Protein AF-A0A955VLN3-F1 (afdb_monomer)

Mean predicted aligned error: 4.4 Å

Structure (mmCIF, N/CA/C/O backbone):
data_AF-A0A955VLN3-F1
#
_entry.id   AF-A0A955VLN3-F1
#
loop_
_atom_site.group_PDB
_atom_site.id
_atom_site.type_symbol
_atom_site.label_atom_id
_atom_site.label_alt_id
_atom_site.label_comp_id
_atom_site.label_asym_id
_atom_site.label_entity_id
_atom_site.label_seq_id
_atom_site.pdbx_PDB_ins_code
_atom_site.Cartn_x
_atom_site.Cartn_y
_atom_site.Cartn_z
_atom_site.occupancy
_atom_site.B_iso_or_equiv
_atom_site.auth_seq_id
_atom_site.auth_comp_id
_atom_site.auth_asym_id
_atom_site.auth_atom_id
_atom_site.pdbx_PDB_model_num
ATOM 1 N N . MET A 1 1 ? 16.325 -1.246 8.707 1.00 53.34 1 MET A N 1
ATOM 2 C CA . MET A 1 1 ? 15.076 -1.616 9.418 1.00 53.34 1 MET A CA 1
ATOM 3 C C . MET A 1 1 ? 14.247 -2.459 8.471 1.00 53.34 1 MET A C 1
ATOM 5 O O . MET A 1 1 ? 13.865 -1.933 7.431 1.00 53.34 1 MET A O 1
ATOM 9 N N . SER A 1 2 ? 14.024 -3.730 8.799 1.00 74.75 2 SER A N 1
ATOM 10 C CA . SER A 1 2 ? 13.127 -4.618 8.054 1.00 74.75 2 SER A CA 1
ATOM 11 C C . SER A 1 2 ? 11.659 -4.341 8.409 1.00 74.75 2 SER A C 1
ATOM 13 O O . SER A 1 2 ? 11.359 -3.781 9.465 1.00 74.75 2 SER A O 1
ATOM 15 N N . LEU A 1 3 ? 10.743 -4.701 7.508 1.00 86.00 3 LEU A N 1
ATOM 16 C CA . LEU A 1 3 ? 9.296 -4.636 7.739 1.00 86.00 3 LEU A CA 1
ATOM 17 C C . LEU A 1 3 ? 8.893 -5.587 8.874 1.00 86.00 3 LEU A C 1
ATOM 19 O O . LEU A 1 3 ? 9.310 -6.746 8.873 1.00 86.00 3 LEU A O 1
ATOM 23 N N . SER A 1 4 ? 8.025 -5.145 9.787 1.00 92.56 4 SER A N 1
ATOM 24 C CA . SER A 1 4 ? 7.419 -6.061 10.766 1.00 92.56 4 SER A CA 1
ATOM 25 C C . SER A 1 4 ? 6.446 -7.035 10.093 1.00 92.56 4 SER A C 1
ATOM 27 O O . SER A 1 4 ? 5.891 -6.726 9.038 1.00 92.56 4 SER A O 1
ATOM 29 N N . GLU A 1 5 ? 6.161 -8.181 10.717 1.00 93.25 5 GLU A N 1
ATOM 30 C CA . GLU A 1 5 ? 5.186 -9.156 10.191 1.00 93.25 5 GLU A CA 1
ATOM 31 C C . GLU A 1 5 ? 3.810 -8.530 9.922 1.00 93.25 5 GLU A C 1
ATOM 33 O O . GLU A 1 5 ? 3.161 -8.812 8.912 1.00 93.25 5 GLU A O 1
ATOM 38 N N . SER A 1 6 ? 3.372 -7.618 10.799 1.00 93.25 6 SER A N 1
ATOM 39 C CA . SER A 1 6 ? 2.115 -6.896 10.607 1.00 93.25 6 SER A CA 1
ATOM 40 C C . SER A 1 6 ? 2.167 -6.010 9.365 1.00 93.25 6 SER A C 1
ATOM 42 O O . SER A 1 6 ? 1.192 -5.986 8.622 1.00 93.25 6 SER A O 1
ATOM 44 N N . GLN A 1 7 ? 3.280 -5.306 9.126 1.00 95.38 7 GLN A N 1
ATOM 45 C CA . GLN A 1 7 ? 3.461 -4.447 7.949 1.00 95.38 7 GLN A CA 1
ATOM 46 C C . GLN A 1 7 ? 3.546 -5.257 6.656 1.00 95.38 7 GLN A C 1
ATOM 48 O O . GLN A 1 7 ? 2.949 -4.860 5.661 1.00 95.38 7 GLN A O 1
ATOM 53 N N . GLN A 1 8 ? 4.223 -6.406 6.679 1.00 95.88 8 GLN A N 1
ATOM 54 C CA . GLN A 1 8 ? 4.248 -7.336 5.548 1.00 95.88 8 GLN A CA 1
ATOM 55 C C . GLN A 1 8 ? 2.835 -7.843 5.232 1.00 95.88 8 GLN A C 1
ATOM 57 O O . GLN A 1 8 ? 2.406 -7.828 4.080 1.00 95.88 8 GLN A O 1
ATOM 62 N N . THR A 1 9 ? 2.075 -8.215 6.267 1.00 97.06 9 THR A N 1
ATOM 63 C CA . THR A 1 9 ? 0.701 -8.706 6.112 1.00 97.06 9 THR A CA 1
ATOM 64 C C . THR A 1 9 ? -0.222 -7.637 5.531 1.00 97.06 9 THR A C 1
ATOM 66 O O . THR A 1 9 ? -0.925 -7.917 4.561 1.00 97.06 9 THR A O 1
ATOM 69 N N . VAL A 1 10 ? -0.224 -6.414 6.081 1.00 97.69 10 VAL A N 1
ATOM 70 C CA . VAL A 1 10 ? -1.076 -5.345 5.536 1.00 97.69 10 VAL A CA 1
ATOM 71 C C . VAL A 1 10 ? -0.636 -4.928 4.134 1.00 97.69 10 VAL A C 1
ATOM 73 O O . VAL A 1 10 ? -1.500 -4.687 3.299 1.00 97.69 10 VAL A O 1
ATOM 76 N N . ALA A 1 11 ? 0.666 -4.904 3.831 1.00 98.00 11 ALA A N 1
ATOM 77 C CA . ALA A 1 11 ? 1.143 -4.599 2.485 1.00 98.00 11 ALA A CA 1
ATOM 78 C C . ALA A 1 11 ? 0.648 -5.632 1.466 1.00 98.00 11 ALA A C 1
ATOM 80 O O . ALA A 1 11 ? 0.115 -5.252 0.429 1.00 98.00 11 ALA A O 1
ATOM 81 N N . ARG A 1 12 ? 0.740 -6.928 1.784 1.00 98.06 12 ARG A N 1
ATOM 82 C CA . ARG A 1 12 ? 0.221 -7.995 0.920 1.00 98.06 12 ARG A CA 1
ATOM 83 C C . ARG A 1 12 ? -1.282 -7.857 0.683 1.00 98.06 12 ARG A C 1
ATOM 85 O O . ARG A 1 12 ? -1.712 -7.779 -0.460 1.00 98.06 12 ARG A O 1
ATOM 92 N N . VAL A 1 13 ? -2.066 -7.748 1.757 1.00 98.25 13 VAL A N 1
ATOM 93 C CA . VAL A 1 13 ? -3.533 -7.664 1.660 1.00 98.25 13 VAL A CA 1
ATOM 94 C C . VAL A 1 13 ? -3.987 -6.390 0.945 1.00 98.25 13 VAL A C 1
ATOM 96 O O . VAL A 1 13 ? -4.916 -6.431 0.143 1.00 98.25 13 VAL A O 1
ATOM 99 N N . LEU A 1 14 ? -3.342 -5.249 1.207 1.00 98.56 14 LEU A N 1
ATOM 100 C CA . LEU A 1 14 ? -3.660 -4.003 0.511 1.00 98.56 14 LEU A CA 1
ATOM 101 C C . LEU A 1 14 ? -3.302 -4.098 -0.974 1.00 98.56 14 LEU A C 1
ATOM 103 O O . LEU A 1 14 ? -4.063 -3.608 -1.800 1.00 98.56 14 LEU A O 1
ATOM 107 N N . ALA A 1 15 ? -2.186 -4.741 -1.317 1.00 98.44 15 ALA A N 1
ATOM 108 C CA . ALA A 1 15 ? -1.810 -4.955 -2.706 1.00 98.44 15 ALA A CA 1
ATOM 109 C C . ALA A 1 15 ? -2.812 -5.854 -3.443 1.00 98.44 15 ALA A C 1
ATOM 111 O O . ALA A 1 15 ? -3.228 -5.475 -4.531 1.00 98.44 15 ALA A O 1
ATOM 112 N N . ASP A 1 16 ? -3.265 -6.957 -2.838 1.00 98.19 16 ASP A N 1
ATOM 113 C CA . ASP A 1 16 ? -4.345 -7.790 -3.397 1.00 98.19 16 ASP A CA 1
ATOM 114 C C . ASP A 1 16 ? -5.657 -7.001 -3.542 1.00 98.19 16 ASP A C 1
ATOM 116 O O . ASP A 1 16 ? -6.360 -7.134 -4.533 1.00 98.19 16 ASP A O 1
ATOM 120 N N . THR A 1 17 ? -5.974 -6.120 -2.587 1.00 98.06 17 THR A N 1
ATOM 121 C CA . THR A 1 17 ? -7.198 -5.300 -2.654 1.00 98.06 17 THR A CA 1
ATOM 122 C C . THR A 1 17 ? -7.131 -4.251 -3.773 1.00 98.06 17 THR A C 1
ATOM 124 O O . THR A 1 17 ? -8.138 -3.949 -4.403 1.00 98.06 17 THR A O 1
ATOM 127 N N . LEU A 1 18 ? -5.960 -3.646 -4.004 1.00 97.75 18 LEU A N 1
ATOM 128 C CA . LEU A 1 18 ? -5.769 -2.636 -5.053 1.00 97.75 18 LEU A CA 1
ATOM 129 C C . LEU A 1 18 ? -5.594 -3.263 -6.442 1.00 97.75 18 LEU A C 1
ATOM 131 O O . LEU A 1 18 ? -5.989 -2.657 -7.437 1.00 97.75 18 LEU A O 1
ATOM 135 N N . PHE A 1 19 ? -4.989 -4.449 -6.498 1.00 97.12 19 PHE A N 1
ATOM 136 C CA . PHE A 1 19 ? -4.649 -5.180 -7.713 1.00 97.12 19 PHE A CA 1
ATOM 137 C C . PHE A 1 19 ? -5.005 -6.664 -7.511 1.00 97.12 19 PHE A C 1
ATOM 139 O O . PHE A 1 19 ? -4.122 -7.469 -7.217 1.00 97.12 19 PHE A O 1
ATOM 146 N N . PRO A 1 20 ? -6.283 -7.056 -7.654 1.00 94.88 20 PRO A N 1
ATOM 147 C CA . PRO A 1 20 ? -6.723 -8.432 -7.388 1.00 94.88 20 PRO A CA 1
ATOM 148 C C . PRO A 1 20 ? -6.127 -9.476 -8.345 1.00 94.88 20 PRO A C 1
ATOM 150 O O . PRO A 1 20 ? -6.194 -10.671 -8.071 1.00 94.88 20 PRO A O 1
ATOM 153 N N . GLY A 1 21 ? -5.506 -9.037 -9.443 1.00 92.56 21 GLY A N 1
ATOM 154 C CA . GLY A 1 21 ? -5.048 -9.909 -10.520 1.00 92.56 21 GLY A CA 1
ATOM 155 C C . GLY A 1 21 ? -6.190 -10.308 -11.458 1.00 92.56 21 GLY A C 1
ATOM 156 O O . GLY A 1 21 ? -7.296 -9.774 -11.388 1.00 92.56 21 GLY A O 1
ATOM 157 N N . GLY A 1 22 ? -5.896 -11.223 -12.374 1.00 90.94 22 GLY A N 1
ATOM 158 C CA . GLY A 1 22 ? -6.816 -11.757 -13.376 1.00 90.94 22 GLY A CA 1
ATOM 159 C C . GLY A 1 22 ? -6.083 -12.721 -14.307 1.00 90.94 22 GLY A C 1
ATOM 160 O O . GLY A 1 22 ? -4.918 -13.031 -14.071 1.00 90.94 22 GLY A O 1
ATOM 161 N N . ASP A 1 23 ? -6.729 -13.163 -15.385 1.00 86.00 23 ASP A N 1
ATOM 162 C CA . ASP A 1 23 ? -6.193 -14.216 -16.267 1.00 86.00 23 ASP A CA 1
ATOM 163 C C . ASP A 1 23 ? -4.774 -13.935 -16.794 1.00 86.00 23 ASP A C 1
ATOM 165 O O . ASP A 1 23 ? -3.963 -14.850 -16.907 1.00 86.00 23 ASP A O 1
ATOM 169 N N . ALA A 1 24 ? -4.457 -12.667 -17.073 1.00 89.56 24 ALA A N 1
ATOM 170 C CA . ALA A 1 24 ? -3.154 -12.231 -17.583 1.00 89.56 24 ALA A CA 1
ATOM 171 C C . ALA A 1 24 ? -2.368 -11.339 -16.602 1.00 89.56 24 ALA A C 1
ATOM 173 O O . ALA A 1 24 ? -1.327 -10.795 -16.966 1.00 89.56 24 ALA A O 1
ATOM 174 N N . LEU A 1 25 ? -2.866 -11.141 -15.375 1.00 94.38 25 LEU A N 1
ATOM 175 C CA . LEU A 1 25 ? -2.256 -10.243 -14.392 1.00 94.38 25 LEU A CA 1
ATOM 176 C C . LEU A 1 25 ? -2.057 -10.948 -13.046 1.00 94.38 25 LEU A C 1
ATOM 178 O O . LEU A 1 25 ? -3.027 -11.437 -12.465 1.00 94.38 25 LEU A O 1
ATOM 182 N N . PRO A 1 26 ? -0.835 -10.956 -12.486 1.00 95.62 26 PRO A N 1
ATOM 183 C CA . PRO A 1 26 ? -0.607 -11.535 -11.169 1.00 95.62 26 PRO A CA 1
ATOM 184 C C . PRO A 1 26 ? -1.336 -10.729 -10.087 1.00 95.62 26 PRO A C 1
ATOM 186 O O . PRO A 1 26 ? -1.458 -9.509 -10.186 1.00 95.62 26 PRO A O 1
ATOM 189 N N . ALA A 1 27 ? -1.780 -11.382 -9.016 1.00 96.88 27 ALA A N 1
ATOM 190 C CA . ALA A 1 27 ? -2.324 -10.672 -7.860 1.00 96.88 27 ALA A CA 1
ATOM 191 C C . ALA A 1 27 ? -1.247 -9.794 -7.194 1.00 96.88 27 ALA A C 1
ATOM 193 O O . ALA A 1 27 ? -0.076 -10.176 -7.084 1.00 96.88 27 ALA A O 1
ATOM 194 N N . GLY A 1 28 ? -1.634 -8.604 -6.734 1.00 97.38 28 GLY A N 1
ATOM 195 C CA . GLY A 1 28 ? -0.721 -7.605 -6.186 1.00 97.38 28 GLY A CA 1
ATOM 196 C C . GLY A 1 28 ? 0.057 -8.092 -4.970 1.00 97.38 28 GLY A C 1
ATOM 197 O O . GLY A 1 28 ? 1.227 -7.743 -4.811 1.00 97.38 28 GLY A O 1
ATOM 198 N N . GLY A 1 29 ? -0.543 -8.934 -4.133 1.00 96.88 29 GLY A N 1
ATOM 199 C CA . GLY A 1 29 ? 0.083 -9.518 -2.953 1.00 96.88 29 GLY A CA 1
ATOM 200 C C . GLY A 1 29 ? 1.230 -10.481 -3.259 1.00 96.88 29 GLY A C 1
ATOM 201 O O . GLY A 1 29 ? 2.053 -10.714 -2.376 1.00 96.88 29 GLY A O 1
ATOM 202 N N . ALA A 1 30 ? 1.335 -10.988 -4.491 1.00 94.69 30 ALA A N 1
ATOM 203 C CA . ALA A 1 30 ? 2.476 -11.785 -4.944 1.00 94.69 30 ALA A CA 1
ATOM 204 C C . ALA A 1 30 ? 3.644 -10.927 -5.468 1.00 94.69 30 ALA A C 1
ATOM 206 O O . ALA A 1 30 ? 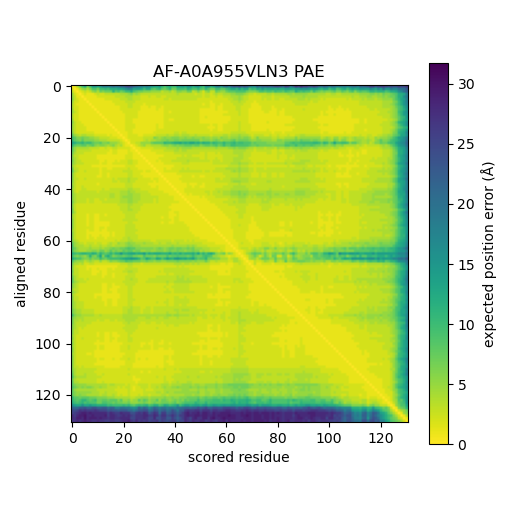4.761 -11.416 -5.557 1.00 94.69 30 ALA A O 1
ATOM 207 N N . ILE A 1 31 ? 3.397 -9.660 -5.816 1.00 95.50 31 ILE A N 1
ATOM 208 C CA . ILE A 1 31 ? 4.375 -8.781 -6.480 1.00 95.50 31 ILE A CA 1
ATOM 209 C C . ILE A 1 31 ? 4.876 -7.689 -5.533 1.00 95.50 31 ILE A C 1
ATOM 211 O O . ILE A 1 31 ? 6.072 -7.504 -5.309 1.00 95.50 31 ILE A O 1
ATOM 215 N N . VAL A 1 32 ? 3.942 -6.929 -4.960 1.00 97.19 32 VAL A N 1
ATOM 216 C CA . VAL A 1 32 ? 4.250 -5.693 -4.239 1.00 97.19 32 VAL A CA 1
ATOM 217 C C . VAL A 1 32 ? 5.105 -5.943 -2.994 1.00 97.19 32 VAL A C 1
ATOM 219 O O . VAL A 1 32 ? 6.056 -5.187 -2.810 1.00 97.19 32 VAL A O 1
ATOM 222 N N . PRO A 1 33 ? 4.848 -6.956 -2.139 1.00 94.69 33 PRO A N 1
ATOM 223 C CA . PRO A 1 33 ? 5.678 -7.184 -0.955 1.00 94.69 33 PRO A CA 1
ATOM 224 C C . PRO A 1 33 ? 7.143 -7.512 -1.274 1.00 94.69 33 PRO A C 1
ATOM 226 O O . PRO A 1 33 ? 8.027 -7.039 -0.558 1.00 94.69 33 PRO A O 1
ATOM 229 N N . GLU A 1 34 ? 7.400 -8.263 -2.352 1.00 92.00 34 GLU A N 1
ATOM 230 C CA . GLU A 1 34 ? 8.756 -8.603 -2.816 1.00 92.00 34 GLU A CA 1
ATOM 231 C C . GLU A 1 34 ? 9.514 -7.330 -3.215 1.00 92.00 34 GLU A C 1
ATOM 233 O O . GLU A 1 34 ? 10.621 -7.062 -2.743 1.00 92.00 34 GLU A O 1
ATOM 238 N N . ASN A 1 35 ? 8.858 -6.483 -4.009 1.00 95.12 35 ASN A N 1
ATOM 239 C CA . ASN A 1 35 ? 9.434 -5.240 -4.509 1.00 95.12 35 ASN A CA 1
ATOM 240 C C . ASN A 1 35 ? 9.534 -4.146 -3.433 1.00 95.12 35 ASN A C 1
ATOM 242 O O . ASN A 1 35 ? 10.430 -3.298 -3.482 1.00 95.12 35 ASN A O 1
ATOM 246 N N . LEU A 1 36 ? 8.641 -4.161 -2.438 1.00 95.50 36 LEU A N 1
ATOM 247 C CA . LEU A 1 36 ? 8.602 -3.179 -1.357 1.00 95.50 36 LEU A CA 1
ATOM 248 C C . LEU A 1 36 ? 9.869 -3.232 -0.503 1.00 95.50 36 LEU A C 1
ATOM 250 O O . LEU A 1 36 ? 10.407 -2.179 -0.172 1.00 95.50 36 LEU A O 1
ATOM 254 N N . ALA A 1 37 ? 10.357 -4.425 -0.152 1.00 91.38 37 ALA A N 1
ATOM 255 C CA . ALA A 1 37 ? 11.553 -4.564 0.677 1.00 91.38 37 ALA A CA 1
ATOM 256 C C . ALA A 1 37 ? 12.769 -3.882 0.025 1.00 91.38 37 ALA A C 1
ATOM 258 O O . ALA A 1 37 ? 13.407 -3.040 0.656 1.00 91.38 37 ALA A O 1
ATOM 259 N N . SER A 1 38 ? 13.017 -4.170 -1.255 1.00 92.56 38 SER A N 1
ATOM 260 C CA . SER A 1 38 ? 14.097 -3.557 -2.037 1.00 92.56 38 SER A CA 1
ATOM 261 C C . SER A 1 38 ? 13.909 -2.047 -2.188 1.00 92.56 38 SER A C 1
ATOM 263 O O . SER A 1 38 ? 14.846 -1.280 -1.983 1.00 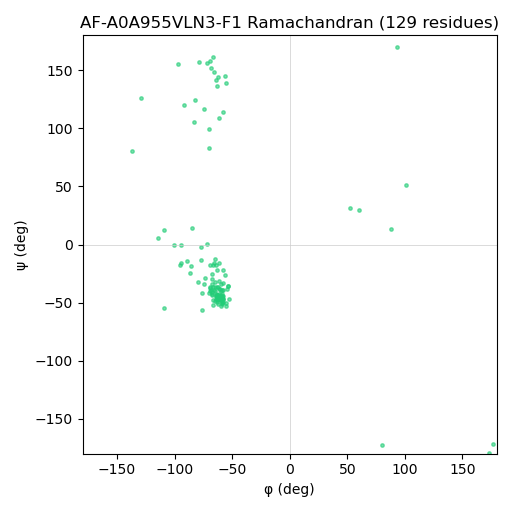92.56 38 SER A O 1
ATOM 265 N N . PHE A 1 39 ? 12.687 -1.592 -2.476 1.00 95.00 39 PHE A N 1
ATOM 266 C CA . PHE A 1 39 ? 12.378 -0.166 -2.603 1.00 95.00 39 PHE A CA 1
ATOM 267 C C . PHE A 1 39 ? 12.625 0.621 -1.309 1.00 95.00 39 PHE A C 1
ATOM 269 O O . PHE A 1 39 ? 13.129 1.742 -1.337 1.00 95.00 39 PHE A O 1
ATOM 276 N N . LEU A 1 40 ? 12.315 0.040 -0.150 1.00 94.69 40 LEU A N 1
ATOM 277 C CA . LEU A 1 40 ? 12.556 0.689 1.138 1.00 94.69 40 LEU A CA 1
ATOM 278 C C . LEU A 1 40 ? 14.046 0.893 1.452 1.00 94.69 40 LEU A C 1
ATOM 280 O O . LEU A 1 40 ? 14.354 1.654 2.372 1.00 94.69 40 LEU A O 1
ATOM 284 N N . GLU A 1 41 ? 14.959 0.223 0.749 1.00 94.38 41 GLU A N 1
ATOM 285 C CA . GLU A 1 41 ? 16.405 0.440 0.874 1.00 94.38 41 GLU A CA 1
ATOM 286 C C . GLU A 1 41 ? 16.934 1.524 -0.083 1.00 94.38 41 GLU A C 1
ATOM 288 O O . GLU A 1 41 ? 18.031 2.032 0.127 1.00 94.38 41 GLU A O 1
ATOM 293 N N . THR A 1 42 ? 16.159 1.941 -1.094 1.00 94.81 42 THR A N 1
ATOM 294 C CA . THR A 1 42 ? 16.584 2.973 -2.063 1.00 94.81 42 THR A CA 1
ATOM 295 C C . THR A 1 42 ? 16.121 4.385 -1.704 1.00 94.81 42 THR A C 1
ATOM 297 O O . THR A 1 42 ? 16.635 5.368 -2.242 1.00 94.81 42 THR A O 1
ATOM 300 N N . ILE A 1 43 ? 15.148 4.517 -0.801 1.00 95.06 43 ILE A N 1
ATOM 301 C CA . ILE A 1 43 ? 14.557 5.806 -0.425 1.00 95.06 43 ILE A CA 1
ATOM 302 C C . ILE A 1 43 ? 15.166 6.388 0.855 1.00 95.06 43 ILE A C 1
ATOM 304 O O . ILE A 1 43 ? 15.626 5.671 1.741 1.00 95.06 43 ILE A O 1
ATOM 308 N N . ALA A 1 44 ? 15.093 7.718 0.987 1.00 96.44 44 ALA A N 1
ATOM 309 C CA . ALA A 1 44 ? 15.556 8.431 2.176 1.00 96.44 44 ALA A CA 1
ATOM 310 C C . ALA A 1 44 ? 14.875 7.922 3.473 1.00 96.44 44 ALA A C 1
ATOM 312 O O . ALA A 1 44 ? 13.674 7.607 3.443 1.00 96.44 44 ALA A O 1
ATOM 313 N N . PRO A 1 45 ? 15.583 7.888 4.621 1.00 94.88 45 PRO A N 1
ATOM 314 C CA . PRO A 1 45 ? 15.057 7.367 5.888 1.00 94.88 45 PRO A CA 1
ATOM 315 C C . PRO A 1 45 ? 13.725 7.989 6.331 1.00 94.88 45 PRO A C 1
ATOM 317 O O . PRO A 1 45 ? 12.853 7.296 6.859 1.00 94.88 45 PRO A O 1
ATOM 320 N N . GLU A 1 46 ? 13.524 9.281 6.076 1.00 95.19 46 GLU A N 1
ATOM 321 C CA . GLU A 1 46 ? 12.305 10.018 6.417 1.00 95.19 46 GLU A CA 1
ATOM 322 C C . GLU A 1 46 ? 11.114 9.526 5.589 1.00 95.19 46 GLU A C 1
ATOM 324 O O . GLU A 1 46 ? 10.020 9.324 6.122 1.00 95.19 46 GLU A O 1
ATOM 329 N N . LYS A 1 47 ? 11.333 9.265 4.292 1.00 94.81 47 LYS A N 1
ATOM 330 C CA . LYS A 1 47 ? 10.313 8.708 3.392 1.00 94.81 47 LYS A CA 1
ATOM 331 C C . LYS A 1 47 ? 9.972 7.271 3.778 1.00 94.81 47 LYS A C 1
ATOM 333 O O . LYS A 1 47 ? 8.791 6.937 3.858 1.00 94.81 47 LYS A O 1
ATOM 338 N N . LYS A 1 48 ? 10.985 6.455 4.101 1.00 95.56 48 LYS A N 1
ATOM 339 C CA . LYS A 1 48 ? 10.813 5.095 4.641 1.00 95.56 48 LYS A CA 1
ATOM 340 C C . LYS A 1 48 ? 9.943 5.113 5.893 1.00 95.56 48 LYS A C 1
ATOM 342 O O . LYS A 1 48 ? 8.920 4.434 5.942 1.00 95.56 48 LYS A O 1
ATOM 347 N N . LYS A 1 49 ? 10.287 5.947 6.878 1.00 95.50 49 LYS A N 1
ATOM 348 C CA . LYS A 1 49 ? 9.498 6.104 8.108 1.00 95.50 49 LYS A CA 1
ATOM 349 C C . LYS A 1 49 ? 8.066 6.557 7.815 1.00 95.50 49 LYS A C 1
ATOM 351 O O . LYS A 1 49 ? 7.132 6.003 8.395 1.00 95.50 49 LYS A O 1
ATOM 356 N N . GLY A 1 50 ? 7.882 7.528 6.919 1.00 96.19 50 GLY A N 1
ATOM 357 C CA . GLY A 1 50 ? 6.565 8.033 6.526 1.00 96.19 50 GLY A CA 1
ATOM 358 C C . GLY A 1 50 ? 5.675 6.953 5.909 1.00 96.19 50 GLY A C 1
ATOM 359 O O . GLY A 1 50 ? 4.538 6.779 6.344 1.00 96.19 50 GLY A O 1
ATOM 360 N N . LEU A 1 51 ? 6.208 6.173 4.965 1.00 96.50 51 LEU A N 1
ATOM 361 C CA . LEU A 1 51 ? 5.486 5.080 4.313 1.00 96.50 51 LEU A CA 1
ATOM 362 C C . LEU A 1 51 ? 5.098 3.975 5.306 1.00 96.50 51 LEU A C 1
ATOM 364 O O . LEU A 1 51 ? 3.943 3.555 5.347 1.00 96.50 51 LEU A O 1
ATOM 368 N N . LEU A 1 52 ? 6.033 3.557 6.162 1.00 96.19 52 LEU A N 1
ATOM 369 C CA . LEU A 1 52 ? 5.775 2.556 7.202 1.00 96.19 52 LEU A CA 1
ATOM 370 C C . LEU A 1 52 ? 4.744 3.033 8.235 1.00 96.19 52 LEU A C 1
ATOM 372 O O . LEU A 1 52 ? 3.918 2.246 8.698 1.00 96.19 52 LEU A O 1
ATOM 376 N N . THR A 1 53 ? 4.764 4.324 8.572 1.00 96.75 53 THR A N 1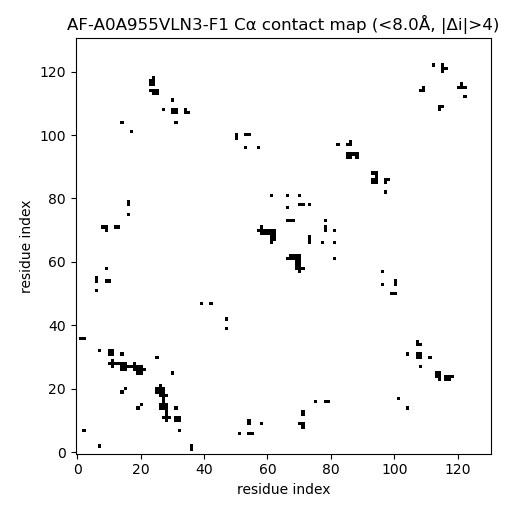
ATOM 377 C CA . THR A 1 53 ? 3.771 4.944 9.461 1.00 96.75 53 THR A CA 1
ATOM 378 C C . THR A 1 53 ? 2.395 4.982 8.800 1.00 96.75 53 THR A C 1
ATOM 380 O O . THR A 1 53 ? 1.406 4.643 9.447 1.00 96.75 53 THR A O 1
ATOM 383 N N . ALA A 1 54 ? 2.321 5.337 7.514 1.00 97.31 54 ALA A N 1
ATOM 384 C CA . ALA A 1 54 ? 1.080 5.334 6.744 1.00 97.31 54 ALA A CA 1
ATOM 385 C C . ALA A 1 54 ? 0.455 3.930 6.673 1.00 97.31 54 ALA A C 1
ATOM 387 O O . ALA A 1 54 ? -0.739 3.788 6.926 1.00 97.31 54 ALA A O 1
ATOM 388 N N 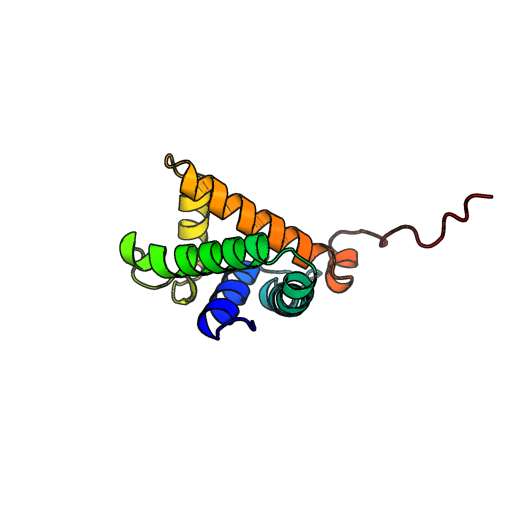. LEU A 1 55 ? 1.268 2.899 6.413 1.00 97.06 55 LEU A N 1
ATOM 389 C CA . LEU A 1 55 ? 0.859 1.488 6.403 1.00 97.06 55 LEU A CA 1
ATOM 390 C C . LEU A 1 55 ? 0.278 1.044 7.750 1.00 97.06 55 LEU A C 1
ATOM 392 O O . LEU A 1 55 ? -0.826 0.506 7.801 1.00 97.06 55 LEU A O 1
ATOM 396 N N . SER A 1 56 ? 0.990 1.309 8.848 1.00 96.69 56 SER A N 1
ATOM 397 C CA . SER A 1 56 ? 0.508 0.969 10.190 1.00 96.69 56 SER A CA 1
ATOM 398 C C . SER A 1 56 ? -0.774 1.729 10.541 1.00 96.69 56 SER A C 1
ATOM 400 O O . SER A 1 56 ? -1.726 1.138 11.045 1.00 96.69 56 SER A O 1
ATOM 402 N N . LEU A 1 57 ? -0.841 3.031 10.251 1.00 9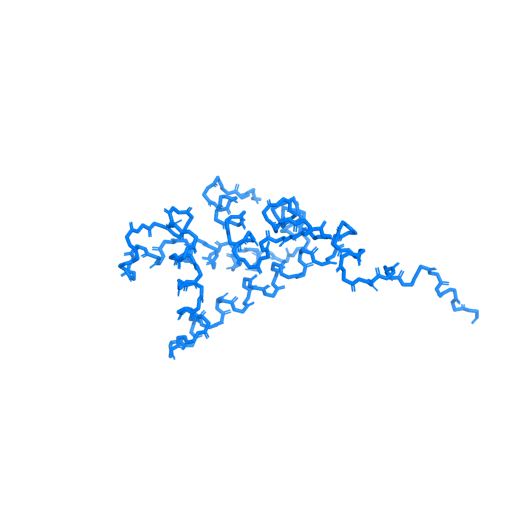6.88 57 LEU A N 1
ATOM 403 C CA . LEU A 1 57 ? -2.036 3.831 10.516 1.00 96.88 57 LEU A CA 1
ATOM 404 C C . LEU A 1 57 ? -3.247 3.305 9.737 1.00 96.88 57 LEU A C 1
ATOM 406 O O . LEU A 1 57 ? -4.328 3.195 10.309 1.00 96.88 57 LEU A O 1
ATOM 410 N N . PHE A 1 58 ? -3.065 2.950 8.466 1.00 97.38 58 PHE A N 1
ATOM 411 C CA . PHE A 1 58 ? -4.114 2.368 7.633 1.00 97.38 58 PHE A CA 1
ATOM 412 C C . PHE A 1 58 ? -4.600 1.016 8.184 1.00 97.38 58 PHE A C 1
ATOM 414 O O . PHE A 1 58 ? -5.801 0.799 8.305 1.00 97.38 58 PHE A O 1
ATOM 421 N N . GLU A 1 59 ? -3.686 0.139 8.614 1.00 97.44 59 GLU A N 1
ATOM 422 C CA . GLU A 1 59 ? -4.028 -1.160 9.214 1.00 97.44 59 GLU A CA 1
ATOM 423 C C . GLU A 1 59 ? -4.922 -1.019 10.457 1.00 97.44 59 GLU A C 1
ATOM 425 O O . GLU A 1 59 ? -5.958 -1.682 10.578 1.00 97.44 59 GLU A O 1
ATOM 430 N N . TYR A 1 60 ? -4.526 -0.151 11.392 1.00 96.62 60 TYR A N 1
A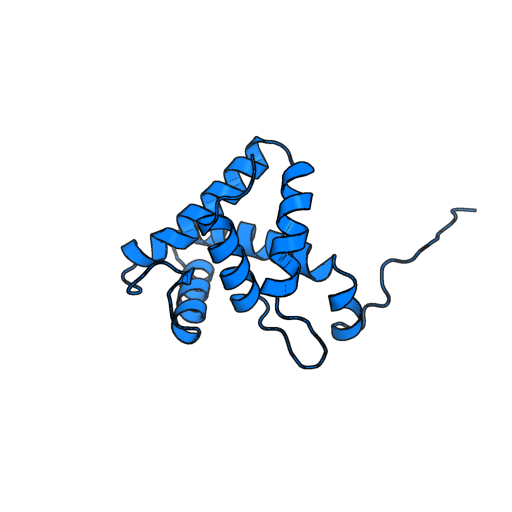TOM 431 C CA . TYR A 1 60 ? -5.175 -0.043 12.702 1.00 96.62 60 TYR A CA 1
ATOM 432 C C . TYR A 1 60 ? -6.374 0.903 12.719 1.00 96.62 60 TYR A C 1
ATOM 434 O O . TYR A 1 60 ? -7.285 0.721 13.527 1.00 96.62 60 TYR A O 1
ATOM 442 N N . ALA A 1 61 ? -6.445 1.877 11.813 1.00 95.06 61 ALA A N 1
ATOM 443 C CA . ALA A 1 61 ? -7.593 2.772 11.740 1.00 95.06 61 ALA A CA 1
ATOM 444 C C . ALA A 1 61 ? -8.897 2.037 11.389 1.00 95.06 61 ALA A C 1
ATOM 446 O O . ALA A 1 61 ? -9.968 2.529 11.724 1.00 95.06 61 ALA A O 1
ATOM 447 N N . ALA A 1 62 ? -8.845 0.856 10.766 1.00 93.12 62 ALA A N 1
ATOM 448 C CA . ALA A 1 62 ? -10.032 0.024 10.551 1.00 93.12 62 ALA A CA 1
ATOM 449 C C . ALA A 1 62 ? -10.748 -0.356 11.865 1.00 93.12 62 ALA A C 1
ATOM 451 O O . ALA A 1 62 ? -11.981 -0.387 11.900 1.00 93.12 62 ALA A O 1
ATOM 452 N N . LEU A 1 63 ? -10.000 -0.536 12.963 1.00 91.50 63 LEU A N 1
ATOM 453 C CA . LEU A 1 63 ? -10.569 -0.781 14.293 1.00 91.50 63 LEU A CA 1
ATOM 454 C C . LEU A 1 63 ? -11.324 0.450 14.802 1.00 91.50 63 LEU A C 1
ATOM 456 O O . LEU A 1 63 ? -12.467 0.345 15.239 1.00 91.50 63 LEU A O 1
ATOM 460 N N . ILE A 1 64 ? -10.692 1.621 14.702 1.00 89.25 64 ILE A N 1
ATOM 461 C CA . ILE A 1 64 ? -11.236 2.893 15.201 1.00 89.25 64 ILE A CA 1
ATOM 462 C C . ILE A 1 64 ? -12.465 3.321 14.390 1.00 89.25 64 ILE A C 1
ATOM 464 O O . ILE A 1 64 ? -13.406 3.894 14.927 1.00 89.25 64 ILE A O 1
ATOM 468 N N . LEU A 1 65 ? -12.475 3.021 13.092 1.00 86.94 65 LEU A N 1
ATOM 469 C CA . LEU A 1 65 ? -13.579 3.343 12.188 1.00 86.94 65 LEU A CA 1
ATOM 470 C C . LEU A 1 65 ? -14.700 2.299 12.194 1.00 86.94 65 LEU A C 1
ATOM 472 O O . LEU A 1 65 ? -15.551 2.334 11.311 1.00 86.94 65 LEU A O 1
ATOM 476 N N . LEU A 1 66 ? -14.711 1.401 13.186 1.00 85.69 66 LEU A N 1
ATOM 477 C CA . LEU A 1 66 ? -15.766 0.414 13.426 1.00 85.69 66 LEU A CA 1
ATOM 478 C C . LEU A 1 66 ? -15.990 -0.570 12.261 1.00 85.69 66 LEU A C 1
ATOM 480 O O . LEU A 1 66 ? -17.080 -1.113 12.104 1.00 85.69 66 LEU A O 1
ATOM 484 N N . TYR A 1 67 ? -14.948 -0.881 11.478 1.00 87.56 67 TYR A N 1
ATOM 485 C CA . TYR A 1 67 ? -15.024 -1.905 10.419 1.00 87.56 67 TYR A CA 1
ATOM 486 C C . TYR A 1 67 ? -14.969 -3.347 10.961 1.00 87.56 67 TYR A C 1
ATOM 488 O O . TYR A 1 67 ? -15.119 -4.308 10.201 1.00 87.56 67 TYR A O 1
ATOM 496 N N . GLY A 1 68 ? -14.810 -3.513 12.279 1.00 83.00 68 GLY A N 1
ATOM 497 C CA . GLY A 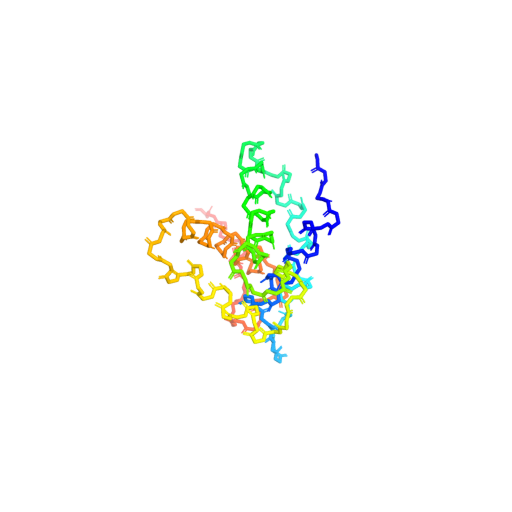1 68 ? -14.865 -4.806 12.968 1.00 83.00 68 GLY A CA 1
ATOM 498 C C . GLY A 1 68 ? -13.529 -5.550 13.049 1.00 83.00 68 GLY A C 1
ATOM 499 O O . GLY A 1 68 ? -13.515 -6.733 13.368 1.00 83.00 68 GLY A O 1
ATOM 500 N N . GLY A 1 69 ? -12.407 -4.888 12.762 1.00 91.94 69 GLY A N 1
ATOM 501 C CA . GLY A 1 69 ? -11.084 -5.503 12.823 1.00 91.94 69 GLY A CA 1
ATOM 502 C C . GLY A 1 69 ? -9.987 -4.589 12.290 1.00 91.94 69 GLY A C 1
ATOM 503 O O . GLY A 1 69 ? -10.252 -3.467 11.863 1.00 91.94 69 GLY A O 1
ATOM 504 N N . ARG A 1 70 ? -8.745 -5.085 12.302 1.00 96.12 70 ARG A N 1
ATOM 505 C CA . ARG A 1 70 ? -7.668 -4.486 11.502 1.00 96.12 70 ARG A CA 1
ATOM 506 C C . ARG A 1 70 ? -7.956 -4.715 10.019 1.00 96.12 70 ARG A C 1
ATOM 508 O O . ARG A 1 70 ? -8.570 -5.732 9.694 1.00 96.12 70 ARG A O 1
ATOM 515 N N . PHE A 1 71 ? -7.483 -3.834 9.140 1.00 97.81 71 PHE A N 1
ATOM 516 C CA . PHE A 1 71 ? -7.765 -3.924 7.703 1.00 97.81 71 PHE A CA 1
ATOM 517 C C . PHE A 1 71 ? -7.417 -5.303 7.121 1.00 97.81 71 PHE A C 1
ATOM 519 O O . PHE A 1 71 ? -8.255 -5.927 6.470 1.00 97.81 71 PHE A O 1
ATOM 526 N N . SER A 1 72 ? -6.236 -5.836 7.449 1.00 97.44 72 SER A N 1
ATOM 527 C CA . SER A 1 72 ? -5.783 -7.150 6.976 1.00 97.44 72 SER A CA 1
ATOM 528 C C . SER A 1 72 ? -6.714 -8.319 7.335 1.00 97.44 72 SER A C 1
ATOM 530 O O . SER A 1 72 ? -6.684 -9.356 6.675 1.00 97.44 72 SER A O 1
ATOM 532 N N . ARG A 1 73 ? -7.561 -8.167 8.361 1.00 96.81 73 ARG A N 1
ATOM 533 C CA . ARG A 1 73 ? -8.496 -9.196 8.850 1.00 96.81 73 ARG A CA 1
ATOM 534 C C . ARG A 1 73 ? -9.938 -9.004 8.373 1.00 96.81 73 ARG A C 1
ATOM 536 O O . ARG A 1 73 ? -10.800 -9.788 8.757 1.00 96.81 73 ARG A O 1
ATOM 543 N N . LEU A 1 74 ? -10.222 -7.962 7.597 1.00 97.31 74 LEU A N 1
ATOM 544 C CA . LEU A 1 74 ? -11.550 -7.748 7.020 1.00 97.31 74 LEU A CA 1
ATOM 545 C C . LEU A 1 74 ? -11.830 -8.764 5.897 1.00 97.31 74 LEU A C 1
ATOM 547 O O . LEU A 1 74 ? -10.886 -9.266 5.291 1.00 97.31 74 LEU A O 1
ATOM 551 N N . SER A 1 75 ? -13.111 -9.037 5.612 1.00 96.31 75 SER A N 1
ATOM 552 C CA . SER A 1 75 ? -13.517 -9.738 4.379 1.00 96.31 75 SER A CA 1
ATOM 553 C C . SER A 1 75 ? -13.224 -8.877 3.151 1.00 96.31 75 SER A C 1
ATOM 555 O O . SER A 1 75 ? -13.099 -7.656 3.284 1.00 96.31 75 SER A O 1
ATOM 557 N N . ASP A 1 76 ? -13.165 -9.477 1.967 1.00 95.50 76 ASP A N 1
ATOM 558 C CA . ASP A 1 76 ? -12.811 -8.765 0.733 1.00 95.50 76 ASP A CA 1
ATOM 559 C C . ASP A 1 76 ? -13.766 -7.602 0.440 1.00 95.50 76 ASP A C 1
ATOM 561 O O . ASP A 1 76 ? -13.328 -6.464 0.270 1.00 95.50 76 ASP A O 1
ATOM 565 N N . GLU A 1 77 ? -15.076 -7.805 0.593 1.00 95.12 77 GLU A N 1
ATOM 566 C CA . GLU A 1 77 ? -16.064 -6.741 0.379 1.00 95.12 77 GLU A CA 1
ATOM 567 C C . GLU A 1 77 ? -15.911 -5.610 1.410 1.00 95.12 77 GLU A C 1
ATOM 569 O O . GLU A 1 77 ? -16.203 -4.442 1.142 1.00 95.12 77 GLU A O 1
ATOM 574 N N . ARG A 1 78 ? -15.481 -5.936 2.638 1.00 96.50 78 ARG A N 1
ATOM 575 C CA . ARG A 1 78 ? -15.195 -4.925 3.666 1.00 96.50 78 ARG A CA 1
ATOM 576 C C . ARG A 1 78 ? -13.885 -4.194 3.390 1.00 96.50 78 ARG A C 1
ATOM 578 O O . ARG A 1 78 ? -13.817 -3.007 3.709 1.00 96.50 78 ARG A O 1
ATOM 585 N N . ARG A 1 79 ? -12.875 -4.856 2.817 1.00 97.56 79 ARG A N 1
ATOM 586 C CA . ARG A 1 79 ? -11.606 -4.230 2.414 1.00 97.56 79 ARG A CA 1
ATOM 587 C C . ARG A 1 79 ? -11.842 -3.199 1.320 1.00 97.56 79 ARG A C 1
ATOM 589 O O . ARG A 1 79 ? -11.390 -2.067 1.471 1.00 97.56 79 ARG A O 1
ATOM 596 N N . GLU A 1 80 ? -12.620 -3.539 0.297 1.00 96.69 80 GLU A N 1
ATOM 597 C CA . GLU A 1 80 ? -12.978 -2.618 -0.788 1.00 96.69 80 GLU A CA 1
ATOM 598 C C . GLU A 1 80 ? -13.700 -1.374 -0.261 1.00 96.69 80 GLU A C 1
ATOM 600 O O . GLU A 1 80 ? -13.257 -0.245 -0.492 1.00 96.69 80 GLU A O 1
ATOM 605 N N . ARG A 1 81 ? -14.753 -1.565 0.550 1.00 96.56 81 ARG A N 1
ATOM 606 C CA . ARG A 1 81 ? -15.475 -0.449 1.188 1.00 96.56 81 ARG A CA 1
ATOM 607 C C . ARG A 1 81 ? -14.565 0.395 2.075 1.00 96.56 81 ARG A C 1
ATOM 609 O O . ARG A 1 81 ? -14.685 1.621 2.103 1.00 96.56 81 ARG A O 1
ATOM 616 N N . TYR A 1 82 ? -13.651 -0.243 2.804 1.00 97.88 82 TYR A N 1
ATOM 617 C CA . TYR A 1 82 ? -12.683 0.462 3.633 1.00 97.88 82 TYR A CA 1
ATOM 618 C C . TYR A 1 82 ? -11.765 1.345 2.785 1.00 97.88 82 TYR A C 1
ATOM 620 O O . TYR A 1 82 ? -11.667 2.542 3.060 1.00 97.88 82 TYR A O 1
ATOM 628 N N . VAL A 1 83 ? -11.154 0.801 1.730 1.00 97.75 83 VAL A N 1
ATOM 629 C CA . VAL A 1 83 ? -10.294 1.550 0.801 1.00 97.75 83 VAL A CA 1
ATOM 630 C C . VAL A 1 83 ? -11.060 2.715 0.169 1.00 97.75 83 VAL A C 1
ATOM 632 O O . VAL A 1 83 ? -10.584 3.856 0.197 1.00 97.75 83 VAL A O 1
ATOM 635 N N . GLU A 1 84 ? -12.281 2.475 -0.316 1.00 97.12 84 GLU A N 1
ATOM 636 C CA . GLU A 1 84 ? -13.125 3.522 -0.894 1.00 97.12 84 GLU A CA 1
ATOM 637 C C . GLU A 1 84 ? -13.422 4.643 0.115 1.00 97.12 84 GLU A C 1
ATOM 639 O O . GLU A 1 84 ? -13.349 5.831 -0.224 1.00 97.12 84 GLU A O 1
ATOM 644 N N . SER A 1 85 ? -13.679 4.296 1.381 1.00 97.31 85 SER A N 1
ATOM 645 C CA . SER A 1 85 ? -13.934 5.286 2.432 1.00 97.31 85 SER A CA 1
ATOM 646 C C . SER A 1 85 ? -12.749 6.230 2.667 1.00 97.31 85 SER A C 1
ATOM 648 O O . SER A 1 85 ? -12.949 7.402 2.994 1.00 97.31 85 SER A O 1
ATOM 650 N N . TRP A 1 86 ? -11.512 5.763 2.465 1.00 97.81 86 TRP A N 1
ATOM 651 C CA . TRP A 1 86 ? -10.314 6.602 2.539 1.00 97.81 86 TRP A CA 1
ATOM 652 C C . TRP A 1 86 ? -10.147 7.470 1.299 1.00 97.81 86 TRP A C 1
ATOM 654 O O . TRP A 1 86 ? -9.849 8.661 1.427 1.00 97.81 86 TRP A O 1
ATOM 664 N N . MET A 1 87 ? -10.396 6.897 0.120 1.00 97.50 87 MET A N 1
ATOM 665 C CA . MET A 1 87 ? -10.349 7.601 -1.160 1.00 97.50 87 MET A CA 1
ATOM 666 C C . MET A 1 87 ? -11.325 8.786 -1.194 1.00 97.50 87 MET A C 1
ATOM 668 O O . MET A 1 87 ? -10.944 9.894 -1.581 1.00 97.50 87 MET A O 1
ATOM 672 N N . ARG A 1 88 ? -12.569 8.577 -0.745 1.00 97.25 88 ARG A N 1
ATOM 673 C CA . ARG A 1 88 ? -13.660 9.570 -0.798 1.00 97.25 88 ARG A CA 1
ATOM 674 C C . ARG A 1 88 ? -13.824 10.402 0.479 1.00 97.25 88 ARG A C 1
ATOM 676 O O . ARG A 1 88 ? -14.691 11.271 0.542 1.00 97.25 88 ARG A O 1
ATOM 683 N N . SER A 1 89 ? -13.003 10.166 1.502 1.00 97.06 89 SER A N 1
ATOM 684 C CA . SER A 1 89 ? -13.098 10.843 2.802 1.00 97.06 89 SER A CA 1
ATOM 685 C C . SER A 1 89 ? -13.056 12.372 2.681 1.00 97.06 89 SER A C 1
ATOM 687 O O . SER A 1 89 ? -12.197 12.921 1.993 1.00 97.06 89 SER A O 1
ATOM 689 N N . ARG A 1 90 ? -13.884 13.088 3.457 1.00 96.88 90 ARG A N 1
ATOM 690 C CA . ARG A 1 90 ? -13.800 14.559 3.608 1.00 96.88 90 ARG A CA 1
ATOM 691 C C . ARG A 1 90 ? -12.527 15.004 4.344 1.00 96.88 90 ARG A C 1
ATOM 693 O O . ARG A 1 90 ? -12.019 16.093 4.089 1.00 96.88 90 ARG A O 1
ATOM 700 N N . ILE A 1 91 ? -11.946 14.135 5.173 1.00 96.75 91 ILE A N 1
ATOM 701 C CA . ILE A 1 91 ? -10.692 14.373 5.903 1.00 96.75 91 ILE A CA 1
ATOM 702 C C . ILE A 1 91 ? -9.508 14.282 4.933 1.00 96.75 91 ILE A C 1
ATOM 704 O O . ILE A 1 91 ? -9.242 13.209 4.384 1.00 96.75 91 ILE A O 1
ATOM 708 N N . ALA A 1 92 ? -8.789 15.395 4.745 1.00 97.06 92 ALA A N 1
ATOM 709 C CA . ALA A 1 92 ? -7.691 15.510 3.781 1.00 97.06 92 ALA A CA 1
ATOM 710 C C . ALA A 1 92 ? -6.567 14.495 4.027 1.00 97.06 92 ALA A C 1
ATOM 712 O O . ALA A 1 92 ? -6.119 13.843 3.085 1.00 97.06 92 ALA A O 1
ATOM 713 N N . THR A 1 93 ? -6.179 14.296 5.288 1.00 96.00 93 THR A N 1
ATOM 714 C CA . THR A 1 93 ? -5.113 13.366 5.681 1.00 96.00 93 THR A CA 1
ATOM 715 C C . THR A 1 93 ? -5.386 11.933 5.225 1.00 96.00 93 THR A C 1
ATOM 717 O O . THR A 1 93 ? -4.476 11.281 4.721 1.00 96.00 93 THR A O 1
ATOM 720 N N . ARG A 1 94 ? -6.640 11.452 5.295 1.00 97.12 94 ARG A N 1
ATOM 721 C CA . ARG A 1 94 ? -6.992 10.111 4.786 1.00 97.12 94 ARG A CA 1
ATOM 722 C C . ARG A 1 94 ? -6.755 10.000 3.286 1.00 97.12 94 ARG A C 1
ATOM 724 O O . ARG A 1 94 ? -6.133 9.048 2.832 1.00 97.12 94 ARG A O 1
ATOM 731 N N . ARG A 1 95 ? -7.175 11.011 2.522 1.00 97.94 95 ARG A N 1
ATOM 732 C CA . ARG A 1 95 ? -6.965 11.024 1.069 1.00 97.94 95 ARG A CA 1
ATOM 733 C C . ARG A 1 95 ? -5.479 11.081 0.705 1.00 97.94 95 ARG A C 1
ATOM 735 O O . ARG A 1 95 ? -5.077 10.473 -0.280 1.00 97.94 95 ARG A O 1
ATOM 742 N N . ILE A 1 96 ? -4.672 11.811 1.481 1.00 97.81 96 ILE A N 1
ATOM 743 C CA . ILE A 1 96 ? -3.213 11.895 1.292 1.00 97.81 96 ILE A CA 1
ATOM 744 C C . ILE A 1 96 ? -2.563 10.532 1.533 1.00 97.81 96 ILE A C 1
ATOM 746 O O . ILE A 1 96 ? -1.808 10.072 0.683 1.00 97.81 96 ILE A O 1
ATOM 750 N N . ILE A 1 97 ? -2.893 9.871 2.645 1.00 98.00 97 ILE A N 1
ATOM 751 C CA . ILE A 1 97 ? -2.373 8.538 2.972 1.00 98.00 97 ILE A CA 1
ATOM 752 C C . ILE A 1 97 ? -2.784 7.518 1.910 1.00 98.00 97 ILE A C 1
ATOM 754 O O . ILE A 1 97 ? -1.931 6.786 1.420 1.00 98.00 97 ILE A O 1
ATOM 758 N N . TYR A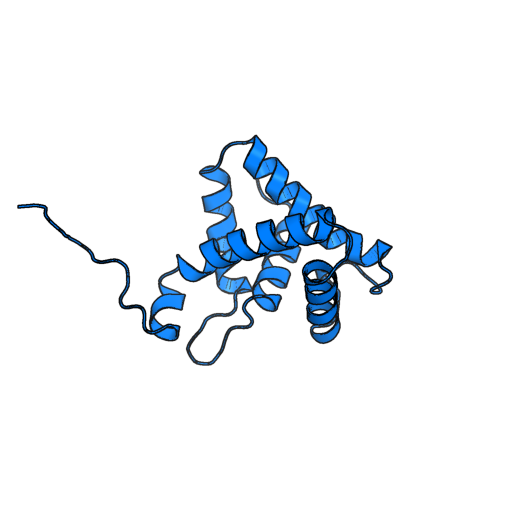 1 98 ? -4.062 7.507 1.514 1.00 98.19 98 TYR A N 1
ATOM 759 C CA . TYR A 1 98 ? -4.548 6.620 0.458 1.00 98.19 98 TYR A CA 1
ATOM 760 C C . TYR A 1 98 ? -3.755 6.797 -0.837 1.00 98.19 98 TYR A C 1
ATOM 762 O O . TYR A 1 98 ? -3.251 5.813 -1.365 1.00 98.19 98 TYR A O 1
ATOM 770 N N . ARG A 1 99 ? -3.591 8.037 -1.318 1.00 98.12 99 ARG A N 1
ATOM 771 C CA . ARG A 1 99 ? -2.809 8.310 -2.533 1.00 98.12 99 ARG A CA 1
ATOM 772 C C . ARG A 1 99 ? -1.362 7.857 -2.393 1.00 98.12 99 ARG A C 1
ATOM 774 O O . ARG A 1 99 ? -0.883 7.141 -3.256 1.00 98.12 99 ARG A O 1
ATOM 781 N N . ALA A 1 100 ? -0.698 8.194 -1.287 1.00 97.50 100 ALA A N 1
ATOM 782 C CA . ALA A 1 100 ? 0.691 7.800 -1.061 1.00 97.50 100 ALA A CA 1
ATOM 783 C C . ALA A 1 100 ? 0.880 6.275 -1.105 1.00 97.50 100 ALA A C 1
ATOM 785 O O . ALA A 1 100 ? 1.812 5.791 -1.747 1.00 97.50 100 ALA A O 1
ATOM 786 N N . LEU A 1 101 ? -0.015 5.520 -0.457 1.00 98.25 101 LEU A N 1
ATOM 787 C CA . LEU A 1 101 ? 0.002 4.058 -0.485 1.00 98.25 101 LEU A CA 1
ATOM 788 C C . LEU A 1 101 ? -0.314 3.524 -1.885 1.00 98.25 101 LEU A C 1
ATOM 790 O O . LEU A 1 101 ? 0.472 2.757 -2.428 1.00 98.25 101 LEU A O 1
ATOM 794 N N . ARG A 1 102 ? -1.418 3.967 -2.492 1.00 98.31 102 ARG A N 1
ATOM 795 C CA . ARG A 1 102 ? -1.866 3.522 -3.818 1.00 98.31 102 ARG A CA 1
ATOM 796 C C . ARG A 1 102 ? -0.827 3.796 -4.899 1.00 98.31 102 ARG A C 1
ATOM 798 O O . ARG A 1 102 ? -0.552 2.906 -5.691 1.00 98.31 102 ARG A O 1
ATOM 805 N N . ASP A 1 103 ? -0.246 4.990 -4.933 1.00 98.25 103 ASP A N 1
ATOM 806 C CA . ASP A 1 103 ? 0.735 5.376 -5.953 1.00 98.25 103 ASP A CA 1
ATOM 807 C C . ASP A 1 103 ? 2.048 4.611 -5.774 1.00 98.25 103 ASP A C 1
ATOM 809 O O . ASP A 1 103 ? 2.616 4.125 -6.750 1.00 98.25 103 ASP A O 1
ATOM 813 N N . THR A 1 104 ? 2.489 4.424 -4.526 1.00 98.25 104 THR A N 1
ATOM 814 C CA . THR A 1 104 ? 3.662 3.592 -4.232 1.00 98.25 104 THR A CA 1
ATOM 815 C C . THR A 1 104 ? 3.411 2.148 -4.655 1.00 98.25 104 THR A C 1
ATOM 817 O O . THR A 1 104 ? 4.242 1.548 -5.322 1.00 98.25 104 THR A O 1
ATOM 820 N N . PHE A 1 105 ? 2.257 1.578 -4.312 1.00 98.50 105 PHE A N 1
ATOM 821 C CA . PHE A 1 105 ? 1.948 0.184 -4.618 1.00 98.50 105 PHE A CA 1
ATOM 822 C C . PHE A 1 105 ? 1.755 -0.024 -6.123 1.00 98.50 105 PHE A C 1
ATOM 824 O O . PHE A 1 105 ? 2.219 -1.027 -6.649 1.00 98.50 105 PHE A O 1
ATOM 831 N N . ALA A 1 106 ? 1.157 0.941 -6.829 1.00 98.12 106 ALA A N 1
ATOM 832 C CA . ALA A 1 106 ? 1.067 0.931 -8.287 1.00 98.12 106 ALA A CA 1
ATOM 833 C C . ALA A 1 106 ? 2.456 0.955 -8.934 1.00 98.12 106 ALA A C 1
ATOM 835 O O . ALA A 1 106 ? 2.719 0.166 -9.837 1.00 98.12 106 ALA A O 1
ATOM 836 N N . PHE A 1 107 ? 3.357 1.816 -8.448 1.00 97.44 107 PHE A N 1
ATOM 837 C CA . PHE A 1 107 ? 4.746 1.842 -8.906 1.00 97.44 107 PHE A CA 1
ATOM 838 C C . PHE A 1 107 ? 5.427 0.484 -8.693 1.00 97.44 107 PHE A C 1
ATOM 840 O O . PHE A 1 107 ? 6.028 -0.054 -9.618 1.00 97.44 107 PHE A O 1
ATOM 847 N N . LEU A 1 108 ? 5.275 -0.103 -7.501 1.00 97.38 108 LEU A N 1
ATOM 848 C CA . LEU A 1 108 ? 5.880 -1.393 -7.166 1.00 97.38 108 LEU A CA 1
ATOM 849 C C . LEU A 1 108 ? 5.301 -2.574 -7.949 1.00 97.38 108 LEU A C 1
ATOM 851 O O . LEU A 1 108 ? 6.014 -3.550 -8.174 1.00 97.38 108 LEU A O 1
ATOM 855 N N . TYR A 1 109 ? 4.029 -2.491 -8.329 1.00 97.81 109 TYR A N 1
ATOM 856 C CA . TYR A 1 109 ? 3.342 -3.504 -9.117 1.00 97.81 109 TYR A CA 1
ATOM 857 C C . TYR A 1 109 ? 3.767 -3.431 -10.588 1.00 97.81 109 TYR A C 1
ATOM 859 O O . TYR A 1 109 ? 4.317 -4.390 -11.116 1.00 97.81 109 TYR A O 1
ATOM 867 N N . TYR A 1 110 ? 3.609 -2.271 -11.232 1.00 96.25 110 TYR A N 1
ATOM 868 C CA . TYR A 1 110 ? 3.845 -2.126 -12.673 1.00 96.25 110 TYR A CA 1
ATOM 869 C C . TYR A 1 110 ? 5.322 -2.047 -13.081 1.00 96.25 110 TYR A C 1
ATOM 871 O O . TYR A 1 110 ? 5.639 -2.198 -14.261 1.00 96.25 110 TYR A O 1
ATOM 879 N N . GLN A 1 111 ? 6.252 -1.834 -12.142 1.00 94.25 111 GLN A N 1
ATOM 880 C CA . GLN A 1 111 ? 7.680 -1.995 -12.446 1.00 94.25 111 GLN A CA 1
ATOM 881 C C . GLN A 1 111 ? 8.071 -3.464 -12.677 1.00 94.25 111 GLN A C 1
ATOM 883 O O . GLN A 1 111 ? 9.138 -3.723 -13.228 1.00 94.25 111 GLN A O 1
ATOM 888 N N . ASP A 1 112 ? 7.239 -4.417 -12.243 1.00 94.81 112 ASP A N 1
ATOM 889 C CA . ASP A 1 112 ? 7.534 -5.840 -12.344 1.00 94.81 112 ASP A CA 1
ATOM 890 C C . ASP A 1 112 ? 7.201 -6.376 -13.747 1.00 94.81 112 ASP A C 1
ATOM 892 O O . ASP A 1 112 ? 6.043 -6.266 -14.173 1.00 94.81 112 ASP A O 1
ATOM 896 N N . PRO A 1 113 ? 8.160 -7.003 -14.459 1.00 94.44 113 PRO A N 1
ATOM 897 C CA . PRO A 1 113 ? 7.932 -7.543 -15.797 1.00 94.44 113 PRO A CA 1
ATOM 898 C C . PRO A 1 113 ? 6.779 -8.544 -15.893 1.00 94.44 113 PRO A C 1
ATOM 900 O O . PRO A 1 113 ? 6.148 -8.638 -16.944 1.00 94.44 113 PRO A O 1
ATOM 903 N N . ARG A 1 114 ? 6.447 -9.244 -14.796 1.00 94.19 114 ARG A N 1
ATOM 904 C CA . ARG A 1 114 ? 5.309 -10.180 -14.737 1.00 94.19 114 ARG A CA 1
ATOM 905 C C . ARG A 1 114 ? 3.959 -9.502 -14.994 1.00 94.19 114 ARG A C 1
ATOM 907 O O . ARG A 1 114 ? 2.980 -10.190 -15.248 1.00 94.19 114 ARG A O 1
ATOM 914 N N . THR A 1 115 ? 3.887 -8.172 -14.910 1.00 95.31 115 THR A N 1
ATOM 915 C CA . THR A 1 115 ? 2.659 -7.401 -15.166 1.00 95.31 115 THR A CA 1
ATOM 916 C C . THR A 1 115 ? 2.558 -6.862 -16.591 1.00 95.31 115 THR A C 1
ATOM 918 O O . THR A 1 115 ? 1.473 -6.475 -17.015 1.00 95.31 115 THR A O 1
ATOM 921 N N . TRP A 1 116 ? 3.666 -6.812 -17.336 1.00 94.75 116 TRP A N 1
ATOM 922 C CA . TRP A 1 116 ? 3.755 -6.056 -18.588 1.00 94.75 116 TRP A CA 1
ATOM 923 C C . TRP A 1 116 ? 2.933 -6.670 -19.720 1.00 94.75 116 TRP A C 1
ATOM 925 O O . TRP A 1 116 ? 2.230 -5.944 -20.423 1.00 94.75 116 TRP A O 1
ATOM 935 N N . GLU A 1 117 ? 2.960 -7.997 -19.848 1.00 91.25 117 GLU A N 1
ATOM 936 C CA . GLU A 1 117 ? 2.161 -8.722 -20.842 1.00 91.25 117 GLU A CA 1
ATOM 937 C C . GLU A 1 117 ? 0.662 -8.454 -20.651 1.00 91.25 117 GLU A C 1
ATOM 939 O O . GLU A 1 117 ? -0.027 -8.076 -21.599 1.00 91.25 117 GLU A O 1
ATOM 944 N N . GLY A 1 118 ? 0.178 -8.533 -19.407 1.00 91.62 118 GLY A N 1
ATOM 945 C CA . GLY A 1 118 ? -1.229 -8.311 -19.070 1.00 91.62 118 GLY A CA 1
ATOM 946 C C . GLY A 1 118 ? -1.745 -6.894 -19.337 1.00 91.62 118 GLY A C 1
ATOM 947 O O . GLY A 1 118 ? -2.955 -6.701 -19.429 1.00 91.62 118 GLY A O 1
ATOM 948 N N . ILE A 1 119 ? -0.856 -5.907 -19.496 1.00 92.44 119 ILE A N 1
ATOM 949 C CA . ILE A 1 119 ? -1.210 -4.529 -19.882 1.00 92.44 119 ILE A CA 1
ATOM 950 C C . ILE A 1 119 ? -0.779 -4.170 -21.312 1.00 92.44 119 ILE A C 1
ATOM 952 O O . ILE A 1 119 ? -0.791 -2.992 -21.671 1.00 92.44 119 ILE A O 1
ATOM 956 N N . ALA A 1 120 ? -0.384 -5.160 -22.120 1.00 93.06 120 ALA A N 1
ATOM 957 C CA . ALA A 1 120 ? 0.147 -4.976 -23.473 1.00 93.06 120 ALA A CA 1
ATOM 958 C C . ALA A 1 120 ? 1.321 -3.977 -23.546 1.00 93.06 120 ALA A C 1
ATOM 960 O O . ALA A 1 120 ? 1.511 -3.278 -24.544 1.00 93.06 120 ALA A O 1
ATOM 961 N N . TYR A 1 121 ? 2.120 -3.903 -22.480 1.00 92.06 121 TYR A N 1
ATOM 962 C CA . TYR A 1 121 ? 3.325 -3.091 -22.442 1.00 92.06 121 TYR A CA 1
ATOM 963 C C . TYR A 1 121 ? 4.514 -3.950 -22.893 1.00 92.06 121 TYR A C 1
ATOM 965 O O . TYR A 1 121 ? 4.821 -4.944 -22.241 1.00 92.06 121 TYR A O 1
ATOM 973 N N . PRO A 1 122 ? 5.228 -3.592 -23.974 1.00 88.38 122 PRO A N 1
ATOM 974 C CA . PRO A 1 122 ? 6.359 -4.385 -24.470 1.00 88.38 122 PRO A CA 1
ATOM 975 C C . PRO A 1 122 ? 7.609 -4.300 -23.575 1.00 88.38 122 PRO A C 1
ATOM 977 O O . PRO A 1 122 ? 8.636 -4.896 -23.889 1.00 88.38 122 PRO A O 1
ATOM 980 N N . GLY A 1 123 ? 7.541 -3.548 -22.475 1.00 86.81 123 GLY A N 1
ATOM 981 C CA . GLY A 1 123 ? 8.684 -3.202 -21.645 1.00 86.81 123 GLY A CA 1
ATOM 982 C C . GLY A 1 123 ? 9.318 -1.866 -22.044 1.00 86.81 123 GLY A C 1
ATOM 983 O O . GLY A 1 123 ? 8.962 -1.267 -23.065 1.00 86.81 123 GLY A O 1
ATOM 984 N N . PRO A 1 124 ? 10.242 -1.349 -21.217 1.00 86.25 124 PRO A N 1
ATOM 985 C CA . PRO A 1 124 ? 10.964 -0.126 -21.528 1.00 86.25 124 PRO A CA 1
ATOM 986 C C . PRO A 1 124 ? 11.803 -0.320 -22.799 1.00 86.25 124 PRO A C 1
ATOM 988 O O . PRO A 1 124 ? 12.366 -1.398 -22.996 1.00 86.25 124 PRO A O 1
ATOM 991 N N . PRO A 1 125 ? 11.945 0.711 -23.652 1.00 80.94 125 PRO A N 1
ATOM 992 C CA . PRO A 1 125 ? 12.810 0.627 -24.819 1.00 80.94 125 PRO A CA 1
ATOM 993 C C . PRO A 1 125 ? 14.253 0.381 -24.367 1.00 80.94 125 PRO A C 1
ATOM 995 O O . PRO A 1 125 ? 14.907 1.254 -23.794 1.00 80.94 125 PRO A O 1
ATOM 998 N N . VAL A 1 126 ? 14.755 -0.828 -24.607 1.00 71.31 126 VAL A N 1
ATOM 999 C CA . VAL A 1 126 ? 16.138 -1.193 -24.305 1.00 71.31 126 VAL A CA 1
ATOM 1000 C C . VAL A 1 126 ? 17.007 -0.720 -25.474 1.00 71.31 126 VAL A C 1
ATOM 1002 O O . VAL A 1 126 ? 16.983 -1.319 -26.542 1.00 71.31 126 VAL A O 1
ATOM 1005 N N . GLY A 1 127 ? 17.771 0.363 -25.290 1.00 58.81 127 GLY A N 1
ATOM 1006 C CA . GLY A 1 127 ? 18.859 0.724 -26.210 1.00 58.81 127 GLY A CA 1
ATOM 1007 C C . GLY A 1 127 ? 18.605 1.831 -27.241 1.00 58.81 127 GLY A C 1
ATOM 1008 O O . GLY A 1 127 ? 18.993 1.672 -28.395 1.00 58.81 127 GLY A O 1
ATOM 1009 N N . LEU A 1 128 ? 18.117 3.011 -26.837 1.00 51.88 128 LEU A N 1
ATOM 1010 C CA . LEU A 1 128 ? 18.498 4.232 -27.563 1.00 51.88 128 LEU A CA 1
ATOM 1011 C C . LEU A 1 128 ? 19.980 4.512 -27.274 1.00 51.88 128 LEU A C 1
ATOM 1013 O O . LEU A 1 128 ? 20.318 5.290 -26.378 1.00 51.88 128 LEU A O 1
ATOM 1017 N N . LYS A 1 129 ? 20.882 3.858 -28.016 1.00 48.84 129 LYS A N 1
ATOM 1018 C CA . LYS A 1 129 ? 22.188 4.468 -28.261 1.00 48.84 129 LYS A CA 1
ATOM 1019 C C . LYS A 1 129 ? 21.882 5.800 -28.936 1.00 48.84 129 LYS A C 1
ATOM 1021 O O . LYS A 1 129 ? 21.257 5.840 -29.989 1.00 48.84 129 LYS A O 1
ATOM 1026 N N . ARG A 1 130 ? 22.200 6.889 -28.243 1.00 54.97 130 ARG A N 1
ATOM 1027 C CA . ARG A 1 130 ? 22.285 8.197 -28.881 1.00 54.97 130 ARG A CA 1
ATOM 1028 C C . ARG A 1 130 ? 23.533 8.101 -29.744 1.00 54.97 130 ARG A C 1
ATOM 1030 O O . ARG A 1 130 ? 24.631 8.105 -29.188 1.00 54.97 130 ARG A O 1
ATOM 1037 N N . ASP A 1 131 ? 23.326 7.854 -31.029 1.00 57.31 131 ASP A N 1
ATOM 1038 C CA . ASP A 1 131 ? 24.353 8.068 -32.045 1.00 57.31 131 ASP A CA 1
ATOM 1039 C C . ASP A 1 131 ? 24.801 9.540 -32.025 1.00 57.31 131 ASP A C 1
ATOM 1041 O O . ASP A 1 131 ? 23.950 10.418 -31.722 1.00 57.31 131 ASP A O 1
#

Radius of gyration: 16.02 Å; Cα contacts (8 Å, |Δi|>4): 126; chains: 1; bounding box: 40×30×47 Å

Secondary structure (DSSP, 8-state):
-PPPHHHHHHHHHHHHHH---BTTB--HHHHHHHHHHHHHHHS-HHHHHHHHHHHHHHHHHHHHTTSSS-GGGS-HHHHHHHHHHHHS-SSHHHHHHHHHHHHHHHHHHHTSGGGTGGGT---S-------

Sequence (131 aa):
MSLSESQQTVARVLADTLFPGGDALPAGGAIVPENLASFLETIAPEKKKGLLTALSLFEYAALILLYGGRFSRLSDERRERYVESWMRSRIATRRIIYRALRDTFAFLYYQDPRTWEGIAYPGPPVGLKRD

pLDDT: mean 92.85, std 9.54, range [48.84, 98.56]

Foldseek 3Di:
DFQDPLLLLLLLQLQCLLAVADPQGDRLSVFQSVLVRVVLVVDDPVVNVVLSVLSVCQQCVCVVVVLPHGLSPHDSVSNNVSLVCLCPPPDVVSVVSSCSSSVSSVCRRVVDPSGCVVVVHPDDPPDPPVD

Nearest PDB structures (foldseek):
  1ysn-assembly1_A  TM=2.347E-01  e=6.227E+00  Homo sapiens

Solvent-accessible surface area (backbone atoms only — not comparable to full-atom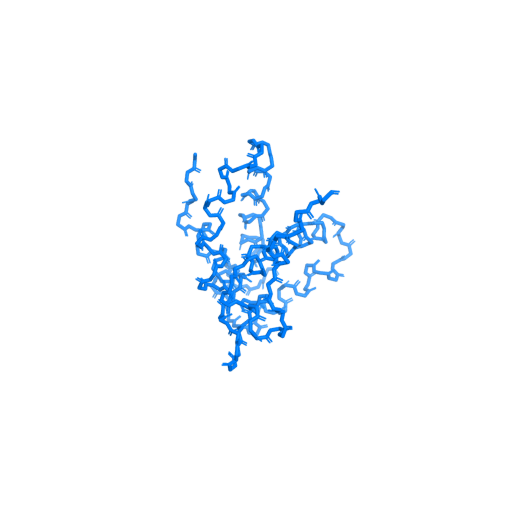 values): 7403 Å² total; per-residue (Å²): 135,82,80,50,72,68,54,49,48,35,47,21,48,50,27,30,71,77,33,67,44,55,102,56,30,66,37,20,40,78,41,24,50,68,42,44,62,60,50,55,73,75,48,57,72,67,57,40,52,50,53,55,48,44,53,53,49,56,29,51,44,26,46,78,70,68,69,81,34,41,44,68,73,44,55,71,74,53,41,53,54,51,54,49,50,28,62,71,38,88,53,62,67,46,31,50,48,43,48,57,51,51,53,51,46,50,53,38,36,69,72,36,72,77,36,27,68,52,69,74,43,93,66,78,86,85,74,83,72,82,126